Protein AF-A0A7H9CFN5-F1 (afdb_monomer_lite)

Sequence (101 aa):
MIIIGHELVAFKRPKICDFSKQSLEQKSQFILIKNEIQAVIANANGINFLACESLDLAKSLQELANDYLFDSKIALLISNDDELLKAITARIDAVIYKNIL

pLDDT: mean 97.56, std 1.76, range [88.5, 98.81]

Foldseek 3Di:
DAEADDPPDDHDQADEDEQDPVCLVVLRQHYEDDAPVSLVVSLVSVHAEHEYADLVRLLVSVVVCVVVVGNHFYEYEDADVVVVVSCVVSVGRYYHHPVRD

Organism: NCBI:txid2561898

Radius of gyration: 12.55 Å; chains: 1; bounding box: 27×27×34 Å

Secondary structure (DSSP, 8-state):
-EEES-TTS--PPP-EEES-HHHHHTT-SEEE--SHHHHHHHHHTT-SEEEES-HHHHHHHHHHHHHTT-SSEEEEEESSHHHHHHHHHTT-SEEEEGGG-

Structure (mmCIF, N/CA/C/O backbone):
data_AF-A0A7H9CFN5-F1
#
_entry.id   AF-A0A7H9CFN5-F1
#
loop_
_atom_site.group_PDB
_atom_site.id
_atom_site.type_symbol
_atom_site.label_atom_id
_atom_site.label_alt_id
_atom_site.label_comp_id
_atom_site.label_asym_id
_atom_site.label_entity_id
_atom_site.label_seq_id
_atom_site.pdbx_PDB_ins_code
_atom_site.Cartn_x
_atom_site.Cartn_y
_atom_site.Cartn_z
_atom_site.occupancy
_atom_site.B_iso_or_equiv
_atom_site.auth_seq_id
_atom_site.auth_co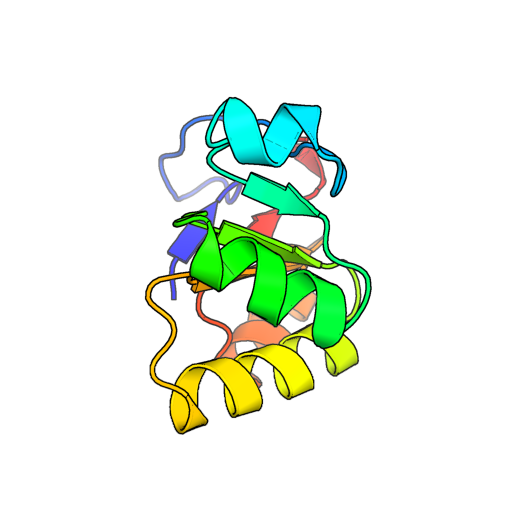mp_id
_atom_site.auth_asym_id
_atom_site.auth_atom_id
_atom_site.pdbx_PDB_model_num
ATOM 1 N N . MET A 1 1 ? -1.792 -9.230 -6.532 1.00 94.31 1 MET A N 1
ATOM 2 C CA . MET A 1 1 ? -1.187 -7.896 -6.680 1.00 94.31 1 MET A CA 1
ATOM 3 C C . MET A 1 1 ? -1.924 -7.110 -7.759 1.00 94.31 1 MET A C 1
ATOM 5 O O . MET A 1 1 ? -2.277 -7.697 -8.775 1.00 94.31 1 MET A O 1
ATOM 9 N N . ILE A 1 2 ? -2.167 -5.819 -7.539 1.00 97.75 2 ILE A N 1
ATOM 10 C CA . ILE A 1 2 ? -2.720 -4.855 -8.503 1.00 97.75 2 ILE A CA 1
ATOM 11 C C . ILE A 1 2 ? -1.569 -4.018 -9.076 1.00 97.75 2 ILE A C 1
ATOM 13 O O . ILE A 1 2 ? -0.673 -3.612 -8.342 1.00 97.75 2 ILE A O 1
ATOM 17 N N . ILE A 1 3 ? -1.594 -3.737 -10.378 1.00 97.94 3 ILE A N 1
ATOM 18 C CA . ILE A 1 3 ? -0.561 -2.940 -11.054 1.00 97.94 3 ILE A CA 1
ATOM 19 C C . ILE A 1 3 ? -1.229 -1.722 -11.692 1.00 97.94 3 ILE A C 1
ATOM 21 O O . ILE A 1 3 ? -2.192 -1.870 -12.443 1.00 97.94 3 ILE A O 1
ATOM 25 N N . ILE A 1 4 ? -0.728 -0.522 -11.391 1.00 98.00 4 ILE A N 1
ATOM 26 C CA . ILE A 1 4 ? -1.244 0.748 -11.918 1.00 98.00 4 ILE A CA 1
ATOM 27 C C . ILE A 1 4 ? -0.090 1.512 -12.574 1.00 98.00 4 ILE A C 1
ATOM 29 O O . ILE A 1 4 ? 0.893 1.825 -11.910 1.00 98.00 4 ILE A O 1
ATOM 33 N N . GLY A 1 5 ? -0.210 1.835 -13.866 1.00 96.38 5 GLY A N 1
ATOM 34 C CA . GLY A 1 5 ? 0.775 2.6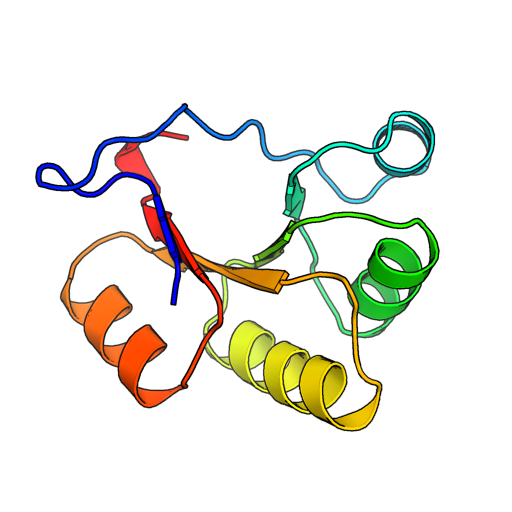47 -14.596 1.00 96.38 5 GLY A CA 1
ATOM 35 C C . GLY A 1 5 ? 1.760 1.889 -15.494 1.00 96.38 5 GLY A C 1
ATOM 36 O O . GLY A 1 5 ? 2.547 2.532 -16.182 1.00 96.38 5 GLY A O 1
ATOM 37 N N . HIS A 1 6 ? 1.696 0.555 -15.541 1.00 96.69 6 HIS A N 1
ATOM 38 C CA . HIS A 1 6 ? 2.473 -0.249 -16.492 1.00 96.69 6 HIS A CA 1
ATOM 39 C C . HIS A 1 6 ? 1.858 -0.188 -17.904 1.00 96.69 6 HIS A C 1
ATOM 41 O O . HIS A 1 6 ? 0.637 -0.239 -18.043 1.00 96.69 6 HIS A O 1
ATOM 47 N N . GLU A 1 7 ? 2.679 -0.135 -18.958 1.00 93.75 7 GLU A N 1
ATOM 48 C CA . GLU A 1 7 ? 2.218 0.058 -20.349 1.00 93.75 7 GLU A CA 1
ATOM 49 C C . GLU A 1 7 ? 1.300 -1.063 -20.869 1.00 93.75 7 GLU A C 1
ATOM 51 O O . GLU A 1 7 ? 0.395 -0.821 -21.665 1.00 93.75 7 GLU A O 1
ATOM 56 N N . LEU A 1 8 ? 1.499 -2.288 -20.375 1.00 96.12 8 LEU A N 1
ATOM 57 C CA . LEU A 1 8 ? 0.711 -3.471 -20.745 1.00 96.12 8 LEU A CA 1
ATOM 58 C C . LEU A 1 8 ? -0.555 -3.678 -19.892 1.00 96.12 8 LEU A C 1
ATOM 60 O O . LEU A 1 8 ? -1.244 -4.683 -20.057 1.00 96.12 8 LEU A O 1
ATOM 64 N N . VAL A 1 9 ? -0.861 -2.777 -18.955 1.00 95.94 9 VAL A N 1
ATOM 65 C CA . VAL A 1 9 ? -1.995 -2.921 -18.029 1.00 95.94 9 VAL A CA 1
ATOM 66 C C . VAL A 1 9 ? -2.907 -1.712 -18.170 1.00 95.94 9 VAL A C 1
ATOM 68 O O . VAL A 1 9 ? -2.477 -0.584 -17.976 1.00 95.94 9 VAL A O 1
ATOM 71 N N . ALA A 1 10 ? -4.187 -1.919 -18.478 1.00 94.62 10 ALA A N 1
ATOM 72 C CA . ALA A 1 10 ? -5.146 -0.819 -18.518 1.00 94.62 10 ALA A CA 1
ATOM 73 C C . ALA A 1 10 ? -5.387 -0.259 -17.105 1.00 94.62 10 ALA A C 1
ATOM 75 O O . ALA A 1 10 ? -5.671 -1.009 -16.171 1.00 94.62 10 ALA A O 1
ATOM 76 N N . PHE A 1 11 ? -5.327 1.065 -16.949 1.00 93.94 11 PHE A N 1
ATOM 77 C CA . PHE A 1 11 ? -5.556 1.725 -15.665 1.00 93.94 11 PHE A CA 1
ATOM 78 C C . PHE A 1 11 ? -6.285 3.062 -15.823 1.00 93.94 11 PHE A C 1
ATOM 80 O O . PHE A 1 11 ? -6.285 3.688 -16.883 1.00 93.94 11 PHE A O 1
ATOM 87 N N . LYS A 1 12 ? -6.887 3.523 -14.724 1.00 92.19 12 LYS A N 1
ATOM 88 C CA . LYS A 1 12 ? -7.278 4.926 -14.546 1.00 92.19 12 LYS A CA 1
ATOM 89 C C . LYS A 1 12 ? -6.200 5.613 -13.719 1.00 92.19 12 LYS A C 1
ATOM 91 O O . LYS A 1 12 ? -5.717 5.015 -12.759 1.00 92.19 12 LYS A O 1
ATOM 96 N N . ARG A 1 13 ? -5.825 6.846 -14.078 1.00 93.62 13 ARG A N 1
ATOM 97 C CA . ARG A 1 13 ? -4.827 7.608 -13.312 1.00 93.62 13 ARG A CA 1
ATOM 98 C C . ARG A 1 13 ? -5.307 7.777 -11.863 1.00 93.62 13 ARG A C 1
ATOM 100 O O . ARG A 1 13 ? -6.400 8.318 -11.670 1.00 93.62 13 ARG A O 1
ATOM 107 N N . PRO A 1 14 ? -4.545 7.299 -10.865 1.00 94.69 14 PRO A N 1
ATOM 108 C CA . PRO A 1 14 ? -4.922 7.443 -9.473 1.00 94.69 14 PRO A CA 1
ATOM 109 C C . PRO A 1 14 ? -4.681 8.887 -9.032 1.00 94.69 14 PRO A C 1
ATOM 111 O O . PRO A 1 14 ? -3.673 9.495 -9.379 1.00 94.69 14 PRO A O 1
ATOM 114 N N . LYS A 1 15 ? -5.598 9.433 -8.234 1.00 95.44 15 LYS A N 1
ATOM 115 C CA . LYS A 1 15 ? -5.368 10.686 -7.511 1.00 95.44 15 LYS A CA 1
ATOM 116 C C . LYS A 1 15 ? -4.965 10.338 -6.088 1.00 95.44 15 LYS A C 1
ATOM 118 O O . LYS A 1 15 ? -5.807 9.884 -5.315 1.00 95.44 15 LYS A O 1
ATOM 123 N N . ILE A 1 16 ? -3.695 10.546 -5.764 1.00 97.00 16 ILE A N 1
ATOM 124 C CA . ILE A 1 16 ? -3.172 10.325 -4.417 1.00 97.00 16 ILE A CA 1
ATOM 125 C C . ILE A 1 16 ? -3.346 11.613 -3.614 1.00 97.00 16 ILE A C 1
ATOM 127 O O . ILE A 1 16 ? -2.954 12.690 -4.059 1.00 97.00 16 ILE A O 1
ATOM 131 N N . CYS A 1 17 ? -3.965 11.506 -2.443 1.00 97.81 17 CYS A N 1
ATOM 132 C CA . CYS A 1 17 ? -4.098 12.609 -1.498 1.00 97.81 17 CYS A CA 1
ATOM 133 C C . CYS A 1 17 ? -3.176 12.398 -0.298 1.00 97.81 17 CYS A C 1
ATOM 135 O O . CYS A 1 17 ? -2.960 11.266 0.124 1.00 97.81 17 CYS A O 1
ATOM 137 N N . ASP A 1 18 ? -2.695 13.478 0.310 1.00 98.12 18 ASP A N 1
ATOM 138 C CA . ASP A 1 18 ? -2.015 13.379 1.601 1.00 98.12 18 ASP A CA 1
ATOM 139 C C . ASP A 1 18 ? -2.973 12.904 2.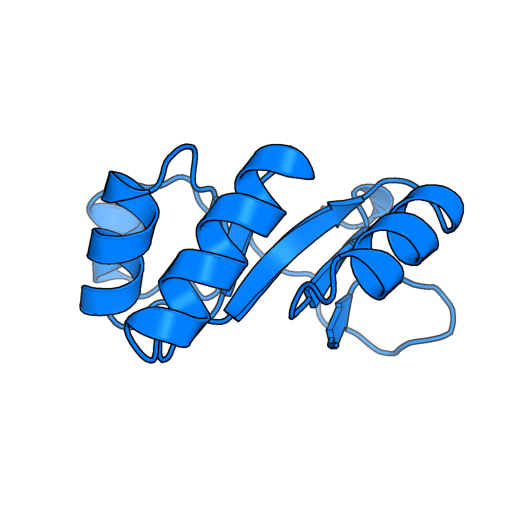698 1.00 98.12 18 ASP A C 1
ATOM 141 O O . ASP A 1 18 ? -4.184 13.161 2.652 1.00 98.12 18 ASP A O 1
ATOM 145 N N . PHE A 1 19 ? -2.431 12.241 3.718 1.00 98.38 19 PHE A N 1
ATOM 146 C CA . PHE A 1 19 ? -3.174 11.926 4.932 1.00 98.38 19 PHE A CA 1
ATOM 147 C C . PHE A 1 19 ? -3.608 13.218 5.638 1.00 98.38 19 PHE A C 1
ATOM 149 O O . PHE A 1 19 ? -2.792 13.957 6.191 1.00 98.38 19 PHE A O 1
ATOM 156 N N . SER A 1 20 ? -4.909 13.500 5.616 1.00 98.31 20 SER A N 1
ATOM 157 C CA . SER A 1 20 ? -5.509 14.685 6.226 1.00 98.31 20 SER A CA 1
ATOM 158 C C . SER A 1 20 ? -6.962 14.399 6.592 1.00 98.31 20 SER A C 1
ATOM 160 O O . SER A 1 20 ? -7.595 13.516 6.019 1.00 98.31 20 SER A O 1
ATOM 162 N N . LYS A 1 21 ? -7.535 15.185 7.507 1.00 97.81 21 LYS A N 1
ATOM 163 C CA . LYS A 1 21 ? -8.961 15.068 7.845 1.00 97.81 21 LYS A CA 1
ATOM 164 C C . LYS A 1 21 ? -9.855 15.186 6.602 1.00 97.81 21 LYS A C 1
ATOM 166 O O . LYS A 1 21 ? -10.763 14.385 6.424 1.00 97.81 21 LYS A O 1
ATOM 171 N N . GLN A 1 22 ? -9.546 16.136 5.720 1.00 97.69 22 GLN A N 1
ATOM 172 C CA . GLN A 1 22 ? -10.309 16.372 4.498 1.00 97.69 22 GLN A CA 1
ATOM 173 C C . GLN A 1 22 ? -10.293 15.160 3.554 1.00 97.69 22 GLN A C 1
ATOM 175 O O . GLN A 1 22 ? -11.341 14.784 3.036 1.00 97.69 22 GLN A O 1
ATOM 180 N N . SER A 1 23 ? -9.130 14.538 3.327 1.00 97.31 23 SER A N 1
ATOM 181 C CA . SER A 1 23 ? -9.024 13.374 2.434 1.00 97.31 23 SER A CA 1
ATOM 182 C C . SER A 1 23 ? -9.708 12.129 3.003 1.00 97.31 23 SER A C 1
ATOM 184 O O . SER A 1 23 ? -10.267 11.342 2.238 1.00 97.31 23 SER A O 1
ATOM 186 N N . LEU A 1 24 ? -9.729 11.980 4.331 1.00 97.69 24 LEU A N 1
ATOM 187 C CA . LEU A 1 24 ? -10.473 10.920 5.016 1.00 97.69 24 LEU A CA 1
ATOM 188 C C . LEU A 1 24 ? -11.993 11.122 4.905 1.00 97.69 24 LEU A C 1
ATOM 190 O O . LEU A 1 24 ? -12.704 10.200 4.516 1.00 97.69 24 LEU A O 1
ATOM 194 N N . GLU A 1 25 ? -12.495 12.332 5.173 1.00 96.44 25 GLU A N 1
ATOM 195 C CA . GLU A 1 25 ? -13.931 12.657 5.080 1.00 96.44 25 GLU A CA 1
ATOM 196 C C . GLU A 1 25 ? -14.474 12.517 3.653 1.00 96.44 25 GLU A C 1
ATOM 198 O O . GLU A 1 25 ? -15.586 12.031 3.449 1.00 96.44 25 GLU A O 1
ATOM 203 N N . GLN A 1 26 ? -13.674 12.897 2.653 1.00 95.69 26 GLN A N 1
ATOM 204 C CA . GLN A 1 26 ? -14.014 12.732 1.237 1.00 95.69 26 GLN A CA 1
ATOM 205 C C . GLN A 1 26 ? -13.889 11.284 0.748 1.00 95.69 26 GLN A C 1
ATOM 207 O O . GLN A 1 26 ? -14.248 11.006 -0.397 1.00 95.69 26 GLN A O 1
ATOM 212 N N . LYS A 1 27 ? -13.379 10.375 1.590 1.00 92.56 27 LYS A N 1
ATOM 213 C CA . LYS A 1 27 ? -13.056 8.988 1.239 1.00 92.56 27 LYS A CA 1
ATOM 214 C C . LYS A 1 27 ? -12.230 8.905 -0.045 1.00 92.56 27 LYS A C 1
ATOM 216 O O . LYS A 1 27 ? -12.577 8.179 -0.979 1.00 92.56 27 LYS A O 1
ATOM 221 N N . SER A 1 28 ? -11.143 9.679 -0.104 1.00 95.12 28 SER A N 1
ATOM 222 C CA . SER A 1 28 ? -10.198 9.612 -1.220 1.00 95.12 28 SER A CA 1
ATOM 223 C C . SER A 1 28 ? -9.756 8.167 -1.449 1.00 95.12 28 SER A C 1
ATOM 225 O O . SER A 1 28 ? -9.362 7.475 -0.516 1.00 95.12 28 SER A O 1
ATOM 227 N N . GLN A 1 29 ? -9.796 7.714 -2.703 1.00 95.94 29 GLN A N 1
ATOM 228 C CA . GLN A 1 29 ? -9.507 6.317 -3.039 1.00 95.94 29 GLN A CA 1
ATOM 229 C C . GLN A 1 29 ? -8.075 5.901 -2.661 1.00 95.94 29 GLN A C 1
ATOM 231 O O . GLN A 1 29 ? -7.863 4.772 -2.221 1.00 95.94 29 GLN A O 1
ATOM 236 N N . PHE A 1 30 ? -7.112 6.813 -2.834 1.00 98.19 30 PHE A N 1
ATOM 237 C CA . PHE A 1 30 ? -5.704 6.620 -2.502 1.00 98.19 30 PHE A CA 1
ATOM 238 C C . PHE A 1 30 ? -5.257 7.697 -1.513 1.00 98.19 30 PHE A C 1
ATOM 240 O O . PHE A 1 30 ? -5.403 8.893 -1.792 1.00 98.19 30 PHE A O 1
ATOM 247 N N . ILE A 1 31 ? -4.670 7.283 -0.392 1.00 98.50 31 ILE A N 1
ATOM 248 C CA . ILE A 1 31 ? -4.045 8.195 0.572 1.00 98.50 31 ILE A CA 1
ATOM 249 C C . ILE A 1 31 ? -2.581 7.822 0.770 1.00 98.50 31 ILE A C 1
ATOM 251 O O . ILE A 1 31 ? -2.265 6.653 0.966 1.00 98.50 31 ILE A O 1
ATOM 255 N N . LEU A 1 32 ? -1.698 8.821 0.734 1.00 98.62 32 LEU A N 1
ATOM 256 C CA . LEU A 1 32 ? -0.283 8.678 1.053 1.00 98.62 32 LEU A CA 1
ATOM 257 C C . LEU A 1 32 ? -0.087 8.589 2.571 1.00 98.62 32 LEU A C 1
ATOM 259 O O . LEU A 1 32 ? -0.479 9.490 3.314 1.00 98.62 32 LEU A O 1
ATOM 263 N N . ILE A 1 33 ? 0.555 7.513 3.010 1.00 98.50 33 ILE A N 1
ATOM 264 C CA . ILE A 1 33 ? 0.773 7.153 4.408 1.00 98.50 33 ILE A CA 1
ATOM 265 C C . ILE A 1 33 ? 2.271 7.145 4.722 1.00 98.50 33 ILE A C 1
ATOM 267 O O . ILE A 1 33 ? 3.089 6.697 3.919 1.00 98.50 33 ILE A O 1
ATOM 271 N N . LYS A 1 34 ? 2.632 7.630 5.916 1.00 98.19 34 LYS A N 1
ATOM 272 C CA . LYS A 1 34 ? 4.029 7.750 6.374 1.00 98.19 34 LYS A CA 1
ATOM 273 C C . LYS A 1 34 ? 4.396 6.828 7.539 1.00 98.19 34 LYS A C 1
ATOM 275 O O . LYS A 1 34 ? 5.569 6.770 7.892 1.00 98.19 34 LYS A O 1
ATOM 280 N N . ASN A 1 35 ? 3.421 6.162 8.161 1.00 98.38 35 ASN A N 1
ATOM 281 C CA . ASN A 1 35 ? 3.622 5.242 9.287 1.00 98.38 35 ASN A CA 1
ATOM 282 C C . ASN A 1 35 ? 2.381 4.367 9.545 1.00 98.38 35 ASN A C 1
ATOM 284 O O . ASN A 1 35 ? 1.302 4.601 8.998 1.00 98.38 35 ASN A O 1
ATOM 288 N N . GLU A 1 36 ? 2.539 3.391 10.430 1.00 98.38 36 GLU A N 1
ATOM 289 C CA . GLU A 1 36 ? 1.534 2.414 10.851 1.00 98.38 36 GLU A CA 1
ATOM 290 C C . GLU A 1 36 ? 0.303 3.074 11.486 1.00 98.38 36 GLU A C 1
ATOM 292 O O . GLU A 1 36 ? -0.825 2.666 11.216 1.00 98.38 36 GLU A O 1
ATOM 297 N N . ILE A 1 37 ? 0.489 4.137 12.281 1.00 98.50 37 ILE A N 1
ATOM 298 C CA . ILE A 1 37 ? -0.622 4.850 12.937 1.00 98.50 37 ILE A CA 1
ATOM 299 C C . ILE A 1 37 ? -1.565 5.438 11.883 1.00 98.50 37 ILE A C 1
ATOM 301 O O . ILE A 1 37 ? -2.781 5.256 11.951 1.00 98.50 37 ILE A O 1
ATOM 305 N N . GLN A 1 38 ? -1.009 6.125 10.885 1.00 98.62 38 GLN A N 1
ATOM 306 C CA . GLN A 1 38 ? -1.787 6.673 9.777 1.00 98.62 38 GLN A CA 1
ATOM 307 C C . GLN A 1 38 ? -2.480 5.566 8.975 1.00 98.62 38 GLN A C 1
ATOM 309 O O . GLN A 1 38 ? -3.632 5.747 8.585 1.00 98.62 38 GLN A O 1
ATOM 314 N N . ALA A 1 39 ? -1.822 4.421 8.768 1.00 98.62 39 ALA A N 1
ATOM 315 C CA . ALA A 1 39 ? -2.406 3.289 8.054 1.00 98.62 39 ALA A CA 1
ATOM 316 C C . ALA A 1 39 ? -3.642 2.727 8.770 1.00 98.62 39 ALA A C 1
ATOM 318 O O . ALA A 1 39 ? -4.692 2.577 8.149 1.00 98.62 39 ALA A O 1
ATOM 319 N N . VAL A 1 40 ? -3.544 2.489 10.083 1.00 98.62 40 VAL A N 1
ATOM 320 C CA . VAL A 1 40 ? -4.663 2.001 10.907 1.00 98.62 40 VAL A CA 1
ATOM 321 C C . VAL A 1 40 ? -5.829 2.990 10.881 1.00 98.62 40 VAL A C 1
ATOM 323 O O . VAL A 1 40 ? -6.973 2.587 10.672 1.00 98.62 40 VAL A O 1
ATOM 326 N N . ILE A 1 41 ? -5.556 4.290 11.044 1.00 98.56 41 ILE A N 1
ATOM 327 C CA . ILE A 1 41 ? -6.600 5.327 11.013 1.00 98.56 41 ILE A CA 1
ATOM 328 C C . ILE A 1 41 ? -7.258 5.400 9.630 1.00 98.56 41 ILE A C 1
ATOM 330 O O . ILE A 1 41 ? -8.483 5.494 9.539 1.00 98.56 41 ILE A O 1
ATOM 334 N N . ALA A 1 42 ? -6.474 5.362 8.552 1.00 98.50 42 ALA A N 1
ATOM 335 C CA . ALA A 1 42 ? -6.999 5.397 7.192 1.00 98.50 42 ALA A CA 1
ATOM 336 C C . ALA A 1 42 ? -7.855 4.158 6.884 1.00 98.50 42 ALA A C 1
ATOM 338 O O . ALA A 1 42 ? -8.960 4.303 6.361 1.00 98.50 42 ALA A O 1
ATOM 339 N N . ASN A 1 43 ? -7.410 2.966 7.289 1.00 98.38 43 ASN A N 1
ATOM 340 C CA . ASN A 1 43 ? -8.200 1.741 7.172 1.00 98.38 43 ASN A CA 1
ATOM 341 C C . ASN A 1 43 ? -9.527 1.845 7.937 1.00 98.38 43 ASN A C 1
ATOM 343 O O . ASN A 1 43 ? -10.584 1.590 7.367 1.00 98.38 43 ASN A O 1
ATOM 347 N N . ALA A 1 44 ? -9.507 2.335 9.180 1.00 97.81 44 ALA A N 1
ATOM 348 C CA . ALA A 1 44 ? -10.724 2.542 9.973 1.00 97.81 44 ALA A CA 1
ATOM 349 C C . ALA A 1 44 ? -11.711 3.554 9.348 1.00 97.81 44 ALA A C 1
ATOM 351 O O . ALA A 1 44 ? -12.903 3.518 9.646 1.00 97.81 44 ALA A O 1
ATOM 352 N N . ASN A 1 45 ? -11.238 4.446 8.469 1.00 98.00 45 ASN A N 1
ATOM 353 C CA . ASN A 1 45 ? -12.075 5.376 7.701 1.00 98.00 45 ASN A CA 1
ATOM 354 C C . ASN A 1 45 ? -12.543 4.805 6.346 1.00 98.00 45 ASN A C 1
ATOM 356 O O . ASN A 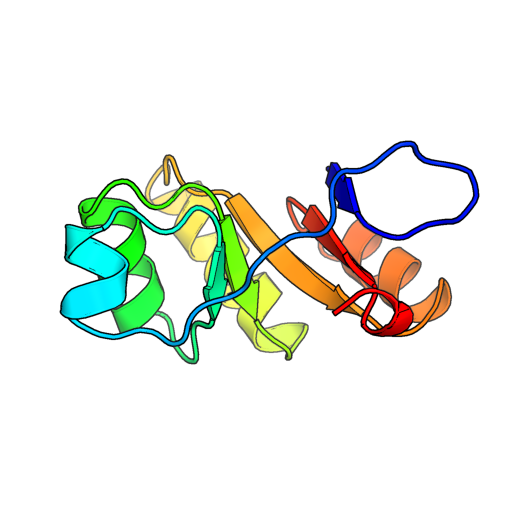1 45 ? -13.216 5.501 5.581 1.00 98.00 45 ASN A O 1
ATOM 360 N N . GLY A 1 46 ? -12.228 3.543 6.046 1.00 97.12 46 GLY A N 1
ATOM 361 C CA . GLY A 1 46 ? -12.663 2.853 4.831 1.00 97.12 46 GLY A CA 1
ATOM 362 C C . GLY A 1 46 ? -11.925 3.295 3.569 1.00 97.12 46 GLY A C 1
ATOM 363 O O . GLY A 1 46 ? -12.503 3.267 2.483 1.00 97.12 46 GLY A O 1
ATOM 364 N N . ILE A 1 47 ? -10.675 3.742 3.697 1.00 98.31 47 ILE A N 1
ATOM 365 C CA . ILE A 1 47 ? -9.836 4.092 2.546 1.00 98.31 47 ILE A CA 1
ATOM 366 C C . ILE A 1 47 ? -9.476 2.826 1.766 1.00 98.31 47 ILE A C 1
ATOM 368 O O . ILE A 1 47 ? -9.110 1.812 2.348 1.00 98.31 47 ILE A O 1
ATOM 372 N N . ASN A 1 48 ? -9.562 2.859 0.436 1.00 97.94 48 ASN A N 1
ATOM 373 C CA . ASN A 1 48 ? -9.339 1.661 -0.378 1.00 97.94 48 ASN A CA 1
ATOM 374 C C . ASN A 1 48 ? -7.855 1.310 -0.539 1.00 97.94 48 ASN A C 1
ATOM 376 O O . ASN A 1 48 ? -7.499 0.135 -0.478 1.00 97.94 48 ASN A O 1
ATOM 380 N N . PHE A 1 49 ? -7.000 2.308 -0.775 1.00 98.38 49 PHE A N 1
ATOM 381 C CA . PHE A 1 49 ? -5.573 2.113 -1.024 1.00 98.38 49 PHE A CA 1
ATOM 382 C C . PHE A 1 49 ? -4.721 3.031 -0.148 1.00 98.38 49 PHE A C 1
ATOM 384 O O . PHE A 1 49 ? -4.878 4.255 -0.158 1.00 98.38 49 PHE A O 1
ATOM 391 N N . LEU A 1 50 ? -3.775 2.425 0.563 1.00 98.75 50 LEU A N 1
ATOM 392 C CA . LEU A 1 50 ? -2.782 3.102 1.389 1.00 98.75 50 LEU A CA 1
ATOM 393 C C . LEU A 1 50 ? -1.461 3.125 0.624 1.00 98.75 50 LEU A C 1
ATOM 395 O O . LEU A 1 50 ? -0.768 2.113 0.539 1.00 98.75 50 LEU A O 1
ATOM 399 N N . ALA A 1 51 ? -1.150 4.267 0.018 1.00 98.62 51 ALA A N 1
ATOM 400 C CA . ALA A 1 51 ? 0.058 4.455 -0.766 1.00 98.62 51 ALA A CA 1
ATOM 401 C C . ALA A 1 51 ? 1.257 4.787 0.132 1.00 98.62 51 ALA A C 1
ATOM 403 O O . ALA A 1 51 ? 1.124 5.554 1.084 1.00 98.62 51 ALA A O 1
ATOM 404 N N . CYS A 1 52 ? 2.442 4.275 -0.189 1.00 98.50 52 CYS A N 1
ATOM 405 C CA . CYS A 1 52 ? 3.691 4.652 0.472 1.00 98.50 52 CYS A CA 1
ATOM 406 C C . CYS A 1 52 ? 4.882 4.592 -0.497 1.00 98.50 52 CYS A C 1
ATOM 408 O O . CYS A 1 52 ? 4.818 3.967 -1.553 1.00 98.50 52 CYS A O 1
ATOM 410 N N . GLU A 1 53 ? 5.977 5.270 -0.151 1.00 97.62 53 GLU A N 1
ATOM 411 C CA . GLU A 1 53 ? 7.161 5.384 -1.022 1.00 97.62 53 GLU A CA 1
ATOM 412 C C . GLU A 1 53 ? 8.295 4.419 -0.665 1.00 97.62 53 GLU A C 1
ATOM 414 O O . GLU A 1 53 ? 9.198 4.207 -1.469 1.00 97.62 53 GLU A O 1
ATOM 419 N N . SER A 1 54 ? 8.272 3.854 0.543 1.00 98.19 54 SER A N 1
ATOM 420 C CA . SER A 1 54 ? 9.323 2.971 1.048 1.00 98.19 54 SER A CA 1
ATOM 421 C C . SER A 1 54 ? 8.869 1.520 0.999 1.00 98.19 54 SER A C 1
ATOM 423 O O . SER A 1 54 ? 7.815 1.180 1.536 1.00 98.19 54 SER A O 1
ATOM 425 N N . LEU A 1 55 ? 9.697 0.652 0.413 1.00 98.50 55 LEU A N 1
ATOM 426 C CA . LEU A 1 55 ? 9.464 -0.792 0.412 1.00 98.50 55 LEU A CA 1
ATOM 427 C C . LEU A 1 55 ? 9.439 -1.370 1.834 1.00 98.50 55 LEU A C 1
ATOM 429 O O . LEU A 1 55 ? 8.646 -2.266 2.107 1.00 98.50 55 LEU A O 1
ATOM 433 N N . ASP A 1 56 ? 10.281 -0.868 2.738 1.00 98.56 56 ASP A N 1
ATOM 434 C CA . ASP A 1 56 ? 10.326 -1.359 4.119 1.00 98.56 56 ASP A CA 1
ATOM 435 C C . ASP A 1 56 ? 9.062 -0.967 4.886 1.00 98.56 56 ASP A C 1
ATOM 437 O O . ASP A 1 56 ? 8.486 -1.794 5.592 1.00 98.56 56 ASP A O 1
ATOM 441 N N . LEU A 1 57 ? 8.563 0.254 4.662 1.00 98.62 57 LEU A N 1
ATOM 442 C CA . LEU A 1 57 ? 7.265 0.658 5.196 1.00 98.62 57 LEU A CA 1
ATOM 443 C C . LEU A 1 57 ? 6.143 -0.188 4.583 1.00 98.62 57 LEU A C 1
ATOM 445 O O . LEU A 1 57 ? 5.293 -0.677 5.313 1.00 98.62 57 LEU A O 1
ATOM 449 N N . ALA A 1 58 ? 6.147 -0.413 3.265 1.00 98.75 58 ALA A N 1
ATOM 450 C CA . ALA A 1 58 ? 5.142 -1.248 2.606 1.00 98.75 58 ALA A CA 1
ATOM 451 C C . ALA A 1 58 ? 5.086 -2.666 3.198 1.00 98.75 58 ALA A C 1
ATOM 453 O O . ALA A 1 58 ? 3.994 -3.182 3.407 1.00 98.75 58 ALA A O 1
ATOM 454 N N . LYS A 1 59 ? 6.239 -3.272 3.515 1.00 98.69 59 LYS A N 1
ATOM 455 C CA . LYS A 1 59 ? 6.313 -4.583 4.180 1.00 98.69 59 LYS A CA 1
ATOM 456 C C . LYS A 1 59 ? 5.703 -4.556 5.579 1.00 98.69 59 LYS A C 1
ATOM 458 O O . LYS A 1 59 ? 4.822 -5.363 5.846 1.00 98.69 59 LYS A O 1
ATOM 463 N N . SER A 1 60 ? 6.118 -3.601 6.418 1.00 98.50 60 SER A N 1
ATOM 464 C CA . SER A 1 60 ? 5.556 -3.412 7.767 1.00 98.50 60 SER A CA 1
ATOM 465 C C . SER A 1 60 ? 4.031 -3.253 7.710 1.00 98.50 60 SER A C 1
ATOM 467 O O . SER A 1 60 ? 3.285 -3.937 8.408 1.00 98.50 60 SER A O 1
ATOM 469 N N . LEU A 1 61 ? 3.547 -2.410 6.793 1.00 98.69 61 LEU A N 1
ATOM 470 C CA . LEU A 1 61 ? 2.118 -2.185 6.597 1.00 98.69 61 LEU A CA 1
ATOM 471 C C . LEU A 1 61 ? 1.386 -3.418 6.058 1.00 98.69 61 LEU A C 1
ATOM 473 O O . LEU A 1 61 ? 0.240 -3.630 6.436 1.00 98.69 61 LEU A O 1
ATOM 477 N N . GLN A 1 62 ? 2.010 -4.220 5.192 1.00 98.62 62 GLN A N 1
ATOM 478 C CA . GLN A 1 62 ? 1.405 -5.443 4.659 1.00 98.62 62 GLN A CA 1
ATOM 479 C C . GLN A 1 62 ? 1.271 -6.519 5.742 1.00 98.62 62 GLN A C 1
ATOM 481 O O . GLN A 1 62 ? 0.243 -7.188 5.800 1.00 98.62 62 GLN A O 1
ATOM 486 N N . GLU A 1 63 ? 2.277 -6.678 6.606 1.00 98.44 63 GLU A N 1
ATOM 487 C CA . GLU A 1 63 ? 2.204 -7.566 7.775 1.00 98.44 63 GLU A CA 1
ATOM 488 C C . GLU A 1 63 ? 1.068 -7.129 8.705 1.00 98.44 63 GLU A C 1
ATOM 490 O O . GLU A 1 63 ? 0.171 -7.920 8.995 1.00 98.44 63 GLU A O 1
ATOM 495 N N . LEU A 1 64 ? 1.022 -5.839 9.048 1.00 98.25 64 LEU A N 1
ATOM 496 C CA . LEU A 1 64 ? -0.041 -5.262 9.870 1.00 98.25 64 LEU A CA 1
ATOM 497 C C . LEU A 1 64 ? -1.434 -5.455 9.253 1.00 98.25 64 LEU A C 1
ATOM 499 O O . LEU A 1 64 ? -2.382 -5.817 9.948 1.00 98.25 64 LEU A O 1
ATOM 503 N N . ALA A 1 65 ? -1.559 -5.220 7.945 1.00 98.38 65 ALA A N 1
ATOM 504 C CA . ALA A 1 65 ? -2.805 -5.384 7.206 1.00 98.38 65 ALA A CA 1
ATOM 505 C C . ALA A 1 65 ? -3.290 -6.838 7.208 1.00 98.38 65 ALA A C 1
ATOM 507 O O . ALA A 1 65 ? -4.490 -7.076 7.331 1.00 98.38 65 ALA A O 1
ATOM 508 N N . ASN A 1 66 ? -2.374 -7.803 7.110 1.00 98.06 66 ASN A N 1
ATOM 509 C CA . ASN A 1 66 ? -2.706 -9.224 7.163 1.00 98.06 66 ASN A CA 1
ATOM 510 C C . ASN A 1 66 ? -3.133 -9.652 8.574 1.00 98.06 66 ASN A C 1
ATOM 512 O O . ASN A 1 66 ? -4.138 -10.348 8.715 1.00 98.06 66 ASN A O 1
ATOM 516 N N . ASP A 1 67 ? -2.412 -9.211 9.606 1.00 98.31 67 ASP A N 1
ATOM 517 C CA . ASP A 1 67 ? -2.693 -9.567 11.002 1.00 98.31 67 ASP A CA 1
ATOM 518 C C . ASP A 1 67 ? -4.011 -8.961 11.498 1.00 98.31 67 ASP A C 1
ATOM 520 O O . ASP A 1 67 ? -4.760 -9.596 12.242 1.00 98.31 67 ASP A O 1
ATOM 524 N N . TYR A 1 68 ? -4.314 -7.730 11.078 1.00 97.69 68 TYR A N 1
ATOM 525 C CA . TYR A 1 68 ? -5.514 -6.994 11.493 1.00 97.69 68 TYR A CA 1
ATOM 526 C C . TYR A 1 68 ? -6.647 -7.032 10.469 1.00 97.69 68 TYR A C 1
ATOM 528 O O . TYR A 1 68 ? -7.659 -6.362 10.673 1.00 97.69 68 TYR A O 1
ATOM 536 N N . LEU A 1 69 ? -6.497 -7.820 9.400 1.00 97.50 69 LEU A N 1
ATOM 537 C CA . LEU A 1 69 ? -7.506 -8.014 8.358 1.00 97.50 69 LEU A CA 1
ATOM 538 C C . LEU A 1 69 ? -8.019 -6.682 7.791 1.00 97.50 69 LEU A C 1
ATOM 540 O O . LEU A 1 69 ? -9.220 -6.418 7.782 1.00 97.50 69 LEU A O 1
ATOM 544 N N . PHE A 1 70 ? -7.100 -5.821 7.353 1.00 98.44 70 PHE A N 1
ATOM 545 C CA . PHE A 1 70 ? -7.460 -4.542 6.744 1.00 98.44 70 PHE A CA 1
ATOM 546 C C . PHE A 1 70 ? -8.366 -4.747 5.522 1.00 98.44 70 PHE A C 1
ATOM 548 O O . PHE A 1 70 ? -8.121 -5.612 4.680 1.00 98.44 70 PHE A O 1
ATOM 555 N N . ASP A 1 71 ? -9.371 -3.881 5.389 1.00 98.06 71 ASP A N 1
ATOM 556 C CA . ASP A 1 71 ? -10.158 -3.751 4.160 1.00 98.06 71 ASP A CA 1
ATOM 557 C C . ASP A 1 71 ? -9.368 -2.980 3.086 1.00 98.06 71 ASP A C 1
ATOM 559 O O . ASP A 1 71 ? -9.563 -3.170 1.878 1.00 98.06 71 ASP A O 1
ATOM 563 N N . SER A 1 72 ? -8.459 -2.099 3.523 1.00 98.50 72 SER A N 1
ATOM 564 C CA . SER A 1 72 ? -7.533 -1.375 2.657 1.00 98.50 72 SER A CA 1
ATOM 565 C C . SER A 1 72 ? -6.462 -2.276 2.042 1.00 98.50 72 SER A C 1
ATOM 567 O O . SER A 1 72 ? -5.986 -3.224 2.658 1.00 98.50 72 SER A O 1
ATOM 569 N N . LYS A 1 73 ? -5.987 -1.900 0.852 1.00 98.69 73 LYS A N 1
ATOM 570 C CA . LYS A 1 73 ? -4.827 -2.509 0.185 1.00 98.69 73 LYS A CA 1
ATOM 571 C C . LYS A 1 73 ? -3.586 -1.642 0.334 1.00 98.69 73 LYS A C 1
ATOM 573 O O . LYS A 1 73 ? -3.678 -0.418 0.209 1.00 98.69 73 LYS A O 1
ATOM 578 N N . ILE A 1 74 ? -2.423 -2.260 0.519 1.00 98.75 74 ILE A N 1
ATOM 579 C CA . ILE A 1 74 ? -1.142 -1.540 0.568 1.00 98.75 74 ILE A CA 1
ATOM 580 C C . ILE A 1 74 ? -0.595 -1.326 -0.851 1.00 98.75 74 ILE A C 1
ATOM 582 O O . ILE A 1 74 ? -0.485 -2.265 -1.637 1.00 98.75 74 ILE A O 1
ATOM 586 N N . ALA A 1 75 ? -0.258 -0.083 -1.201 1.00 98.69 75 ALA A N 1
ATOM 587 C CA . ALA A 1 75 ? 0.226 0.290 -2.528 1.00 98.69 75 ALA A CA 1
ATOM 588 C C . ALA A 1 75 ? 1.622 0.932 -2.466 1.00 98.69 75 ALA A C 1
ATOM 590 O O . ALA A 1 75 ? 1.791 2.015 -1.913 1.00 98.69 75 ALA A O 1
ATOM 591 N N . LEU A 1 76 ? 2.627 0.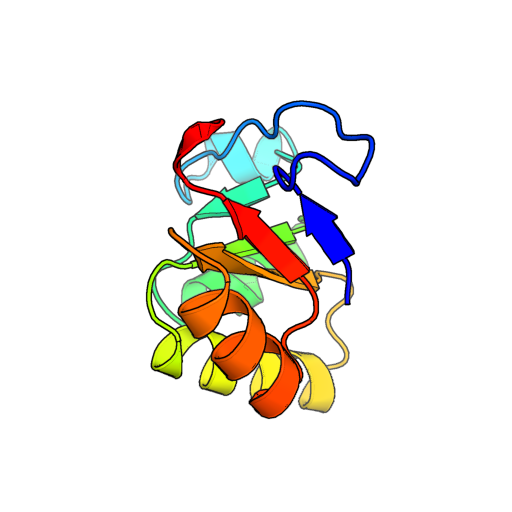305 -3.079 1.00 98.81 76 LEU A N 1
ATOM 592 C CA . LEU A 1 76 ? 3.976 0.875 -3.161 1.00 98.81 76 LEU A CA 1
ATOM 593 C C . LEU A 1 76 ? 4.129 1.757 -4.410 1.00 98.81 76 LEU A C 1
ATOM 595 O O . LEU A 1 76 ? 3.821 1.327 -5.524 1.00 98.81 76 LEU A O 1
ATOM 599 N N . LEU A 1 77 ? 4.639 2.978 -4.242 1.00 98.69 77 LEU A N 1
ATOM 600 C CA . LEU A 1 77 ? 5.007 3.846 -5.362 1.00 98.69 77 LEU A CA 1
ATOM 601 C C . LEU A 1 77 ? 6.361 3.418 -5.933 1.00 98.69 77 LEU A C 1
ATOM 603 O O . LEU A 1 77 ? 7.368 3.493 -5.230 1.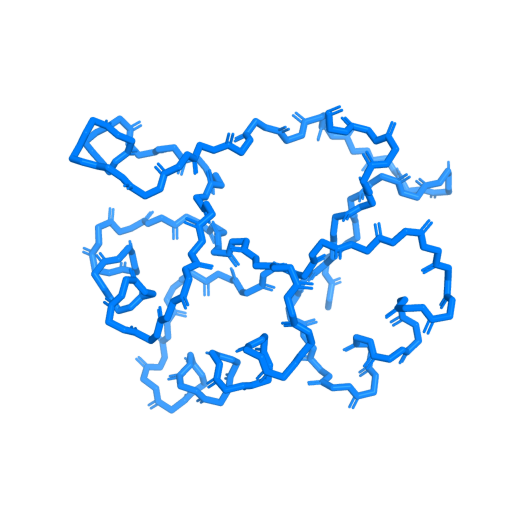00 98.69 77 LEU A O 1
ATOM 607 N N . ILE A 1 78 ? 6.391 3.031 -7.208 1.00 98.69 78 ILE A N 1
ATOM 608 C CA . ILE A 1 78 ? 7.581 2.482 -7.873 1.00 98.69 78 ILE A CA 1
ATOM 609 C C . ILE A 1 78 ? 7.964 3.261 -9.130 1.00 98.69 78 ILE A C 1
ATOM 611 O O . ILE A 1 78 ? 7.150 3.979 -9.704 1.00 98.69 78 ILE A O 1
ATOM 615 N N . SER A 1 79 ? 9.203 3.116 -9.583 1.00 98.19 79 SER A N 1
ATOM 616 C CA . SER A 1 79 ? 9.717 3.822 -10.766 1.00 98.19 79 SER A CA 1
ATOM 617 C C . SER A 1 79 ? 9.947 2.905 -11.969 1.00 98.19 79 SER A C 1
ATOM 619 O O . SER A 1 79 ? 9.977 3.389 -13.098 1.00 98.19 79 SER A O 1
ATOM 621 N N . ASN A 1 80 ? 10.145 1.604 -11.742 1.00 97.94 80 ASN A N 1
ATOM 622 C CA . ASN A 1 80 ? 10.560 0.638 -12.761 1.00 97.94 80 ASN A CA 1
ATOM 623 C C . ASN A 1 80 ? 10.251 -0.814 -12.348 1.00 97.94 80 ASN A C 1
ATOM 625 O O . ASN A 1 80 ? 9.802 -1.085 -11.231 1.00 97.94 80 ASN A O 1
ATOM 629 N N . ASP A 1 81 ? 10.537 -1.748 -13.253 1.00 98.06 81 ASP A N 1
ATOM 630 C CA . ASP A 1 81 ? 10.224 -3.169 -13.082 1.00 98.06 81 ASP A CA 1
ATOM 631 C C . ASP A 1 81 ? 11.126 -3.887 -12.065 1.00 98.06 81 ASP A C 1
ATOM 633 O O . ASP A 1 81 ? 10.705 -4.876 -11.462 1.00 98.06 81 ASP A O 1
ATOM 637 N N . ASP A 1 82 ? 12.326 -3.370 -11.786 1.00 98.50 82 ASP A N 1
ATOM 638 C CA . ASP A 1 82 ? 13.167 -3.902 -10.707 1.00 98.50 82 ASP A CA 1
ATOM 639 C C . ASP A 1 82 ? 12.506 -3.666 -9.339 1.00 98.50 82 ASP A C 1
ATOM 641 O O . ASP A 1 82 ? 12.543 -4.518 -8.447 1.00 98.50 82 ASP A O 1
ATOM 645 N N . GLU A 1 83 ? 11.863 -2.511 -9.157 1.00 98.62 83 GLU A N 1
ATOM 646 C CA . GLU A 1 83 ? 11.058 -2.217 -7.970 1.00 98.62 83 GLU A CA 1
ATOM 647 C C . GLU A 1 83 ? 9.747 -3.018 -7.942 1.00 98.62 83 GLU A C 1
ATOM 649 O O . GLU A 1 83 ? 9.344 -3.472 -6.867 1.00 98.62 83 GLU A O 1
ATOM 654 N N . LEU A 1 84 ? 9.128 -3.285 -9.099 1.00 98.69 84 LEU A N 1
ATOM 655 C CA . LEU A 1 84 ? 8.004 -4.225 -9.201 1.00 98.69 84 LEU A CA 1
ATOM 656 C C . LEU A 1 84 ? 8.413 -5.629 -8.730 1.00 98.69 84 LEU A C 1
ATOM 658 O O . LEU A 1 84 ? 7.707 -6.230 -7.920 1.00 98.69 84 LEU A O 1
ATOM 662 N N . LEU A 1 85 ? 9.568 -6.141 -9.163 1.00 98.62 85 LEU A N 1
ATOM 663 C CA . LEU A 1 85 ? 10.069 -7.451 -8.735 1.00 98.62 85 LEU A CA 1
ATOM 664 C C . LEU A 1 85 ? 10.287 -7.511 -7.215 1.00 98.62 85 LEU A C 1
ATOM 666 O O . LEU A 1 85 ? 9.943 -8.507 -6.565 1.00 98.62 85 LEU A O 1
ATOM 670 N N . LYS A 1 86 ? 10.803 -6.428 -6.620 1.00 98.75 86 LYS A N 1
ATOM 671 C CA . LYS A 1 86 ? 10.930 -6.303 -5.159 1.00 98.75 86 LYS A CA 1
ATOM 672 C C . LYS A 1 86 ? 9.565 -6.321 -4.469 1.00 98.75 86 LYS A C 1
ATOM 674 O O . LYS A 1 86 ? 9.419 -7.005 -3.457 1.00 98.75 86 LYS A O 1
ATOM 679 N N . ALA A 1 87 ? 8.570 -5.625 -5.018 1.00 98.75 87 ALA A N 1
ATOM 680 C CA . ALA A 1 87 ? 7.207 -5.604 -4.487 1.00 98.75 87 ALA A CA 1
ATOM 681 C C . ALA A 1 87 ? 6.522 -6.982 -4.572 1.00 98.75 87 ALA A C 1
ATOM 683 O O . ALA A 1 87 ? 5.890 -7.403 -3.604 1.00 98.75 87 ALA A O 1
ATOM 684 N N . ILE A 1 88 ? 6.711 -7.717 -5.677 1.00 98.56 88 ILE A N 1
ATOM 685 C CA . ILE A 1 88 ? 6.243 -9.107 -5.844 1.00 98.56 88 ILE A CA 1
ATOM 686 C C . ILE A 1 88 ? 6.858 -10.004 -4.768 1.00 98.56 88 ILE A C 1
ATOM 688 O O . ILE A 1 88 ? 6.145 -10.732 -4.079 1.00 98.56 88 ILE A O 1
ATOM 692 N N . THR A 1 89 ? 8.178 -9.923 -4.590 1.00 98.50 89 THR A N 1
ATOM 693 C CA . THR A 1 89 ? 8.911 -10.716 -3.589 1.00 98.50 89 THR A CA 1
ATOM 694 C C . THR A 1 89 ? 8.433 -10.406 -2.169 1.00 98.50 89 THR A C 1
ATOM 696 O O . THR A 1 89 ? 8.283 -11.309 -1.347 1.00 98.50 89 THR A O 1
ATOM 699 N N . ALA A 1 90 ? 8.142 -9.132 -1.897 1.00 98.38 90 ALA A N 1
ATOM 700 C CA . ALA A 1 90 ? 7.585 -8.653 -0.637 1.00 98.38 90 ALA A CA 1
ATOM 701 C C . ALA A 1 90 ? 6.069 -8.891 -0.487 1.00 98.38 90 ALA A C 1
ATOM 703 O O . ALA A 1 90 ? 5.520 -8.577 0.562 1.00 98.38 90 ALA A O 1
ATOM 704 N N . ARG A 1 91 ? 5.402 -9.460 -1.503 1.00 98.31 91 ARG A N 1
ATOM 705 C CA . ARG A 1 91 ? 3.961 -9.767 -1.521 1.00 98.31 91 ARG A CA 1
ATOM 706 C C . ARG A 1 91 ? 3.063 -8.548 -1.267 1.00 98.31 91 ARG A C 1
ATOM 708 O O . ARG A 1 91 ? 2.018 -8.684 -0.641 1.00 98.31 91 ARG A O 1
ATOM 715 N N . ILE A 1 92 ? 3.460 -7.378 -1.765 1.00 98.69 92 ILE A N 1
ATOM 716 C CA . ILE A 1 92 ? 2.673 -6.145 -1.621 1.00 98.69 92 ILE A CA 1
ATOM 717 C C . ILE A 1 92 ? 1.395 -6.224 -2.469 1.00 98.69 92 ILE A C 1
ATOM 719 O O . ILE A 1 92 ? 1.424 -6.667 -3.623 1.00 98.69 92 ILE A O 1
ATOM 723 N N . ASP A 1 93 ? 0.268 -5.775 -1.912 1.00 98.56 93 ASP A N 1
ATOM 724 C CA . ASP A 1 93 ? -1.046 -5.848 -2.562 1.00 98.56 93 ASP A CA 1
ATOM 725 C C . ASP A 1 93 ? -1.113 -5.105 -3.896 1.00 98.56 93 ASP A C 1
ATOM 727 O O . ASP A 1 93 ? -1.792 -5.570 -4.818 1.00 98.56 93 ASP A O 1
ATOM 731 N N . ALA A 1 94 ? -0.448 -3.955 -4.015 1.00 98.50 94 ALA A N 1
ATOM 732 C CA . ALA A 1 94 ? -0.463 -3.131 -5.214 1.00 98.50 94 ALA A CA 1
ATOM 733 C C . ALA A 1 94 ? 0.835 -2.341 -5.442 1.00 98.50 94 ALA A C 1
ATOM 735 O O . ALA A 1 94 ? 1.573 -2.029 -4.510 1.00 98.50 94 ALA A O 1
ATOM 736 N N . VAL A 1 95 ? 1.070 -1.943 -6.693 1.00 98.62 95 VAL A N 1
ATOM 737 C CA . VAL A 1 95 ? 2.052 -0.907 -7.047 1.00 98.62 95 VAL A CA 1
ATOM 738 C C . VAL A 1 95 ? 1.446 0.176 -7.924 1.00 98.62 95 VAL A C 1
ATOM 740 O O . VAL A 1 95 ? 0.504 -0.070 -8.683 1.00 98.62 95 VAL A O 1
ATOM 743 N N . ILE A 1 96 ? 2.033 1.368 -7.844 1.00 98.56 96 ILE A N 1
ATOM 744 C CA . ILE A 1 96 ? 1.697 2.514 -8.685 1.00 98.56 96 ILE A CA 1
ATOM 745 C C . ILE A 1 96 ? 2.990 3.079 -9.272 1.00 98.56 96 ILE A C 1
ATOM 747 O O . ILE A 1 96 ? 3.869 3.508 -8.523 1.00 98.56 96 ILE A O 1
ATOM 751 N N . TYR A 1 97 ? 3.115 3.094 -10.598 1.00 98.31 97 TYR A N 1
ATOM 752 C CA . TYR A 1 97 ? 4.275 3.698 -11.251 1.00 98.31 97 TYR A CA 1
ATOM 753 C C . TYR A 1 97 ? 4.233 5.225 -11.118 1.00 98.31 97 TYR A C 1
ATOM 755 O O . TYR A 1 97 ? 3.208 5.859 -11.359 1.00 98.31 97 TYR A O 1
ATOM 763 N N . LYS A 1 98 ? 5.356 5.843 -10.751 1.00 97.31 98 LYS A N 1
ATOM 764 C CA . LYS A 1 98 ? 5.450 7.292 -10.504 1.00 97.31 98 LYS A CA 1
ATOM 765 C C . LYS A 1 98 ? 5.315 8.144 -11.767 1.00 97.31 98 LYS A C 1
ATOM 767 O O . LYS A 1 98 ? 4.953 9.308 -11.672 1.00 97.31 98 LYS A O 1
ATOM 772 N N . ASN A 1 99 ? 5.573 7.583 -12.947 1.00 94.62 99 ASN A N 1
ATOM 773 C CA . ASN A 1 99 ? 5.484 8.288 -14.233 1.00 94.62 99 ASN A CA 1
ATOM 774 C C . ASN A 1 99 ? 4.054 8.720 -14.624 1.00 94.62 99 ASN A C 1
ATOM 776 O O . ASN A 1 99 ? 3.896 9.502 -15.560 1.00 94.62 99 ASN A O 1
ATOM 780 N N . ILE A 1 100 ? 3.022 8.202 -13.951 1.00 93.94 100 ILE A N 1
ATOM 781 C CA . ILE A 1 100 ? 1.609 8.513 -14.224 1.00 93.94 100 ILE A CA 1
ATOM 782 C C . ILE A 1 100 ? 0.947 9.388 -13.150 1.00 93.94 100 ILE A C 1
ATOM 784 O O . ILE A 1 100 ? -0.258 9.644 -13.260 1.00 93.94 100 ILE A O 1
ATOM 788 N N . LEU A 1 101 ? 1.703 9.773 -12.116 1.00 88.50 101 LEU A N 1
ATOM 789 C CA . LEU A 1 101 ? 1.243 10.597 -10.997 1.00 88.50 101 LEU A CA 1
ATOM 790 C C . LEU A 1 101 ? 1.275 12.091 -11.332 1.00 88.50 101 LEU A C 1
ATOM 792 O O . LEU A 1 101 ? 2.169 12.514 -12.097 1.00 88.50 101 LEU A O 1
#